Protein AF-A0A931CYU1-F1 (afdb_monomer)

Structure (mmCIF, N/CA/C/O backbone):
data_AF-A0A931CYU1-F1
#
_entry.id   AF-A0A931CYU1-F1
#
loop_
_atom_site.group_PDB
_atom_site.id
_atom_site.type_symbol
_atom_site.label_atom_id
_atom_site.label_alt_id
_atom_site.label_comp_id
_atom_site.label_asym_id
_atom_site.label_entity_id
_atom_site.label_seq_id
_atom_site.pdbx_PDB_ins_code
_atom_site.Cartn_x
_atom_site.Cartn_y
_atom_site.Cartn_z
_atom_site.occupancy
_atom_site.B_iso_or_equiv
_atom_site.auth_seq_id
_atom_site.auth_comp_id
_atom_site.auth_asym_id
_atom_site.auth_atom_id
_atom_site.pdbx_PDB_model_num
ATOM 1 N N . MET A 1 1 ? -5.623 -5.749 -14.374 1.00 49.75 1 MET A N 1
ATOM 2 C CA . MET A 1 1 ? -4.751 -6.901 -14.054 1.00 49.75 1 MET A CA 1
ATOM 3 C C . MET A 1 1 ? -5.584 -7.927 -13.291 1.00 49.75 1 MET A C 1
ATOM 5 O O . MET A 1 1 ? -6.001 -7.621 -12.184 1.00 49.75 1 MET A O 1
ATOM 9 N N . LYS A 1 2 ? -5.927 -9.084 -13.881 1.00 56.31 2 LYS A N 1
ATOM 10 C CA . LYS A 1 2 ? -6.616 -10.163 -13.147 1.00 56.31 2 LYS A CA 1
ATOM 11 C C . LYS A 1 2 ? -5.559 -11.041 -12.484 1.00 56.31 2 LYS A C 1
ATOM 13 O O . LYS A 1 2 ? -5.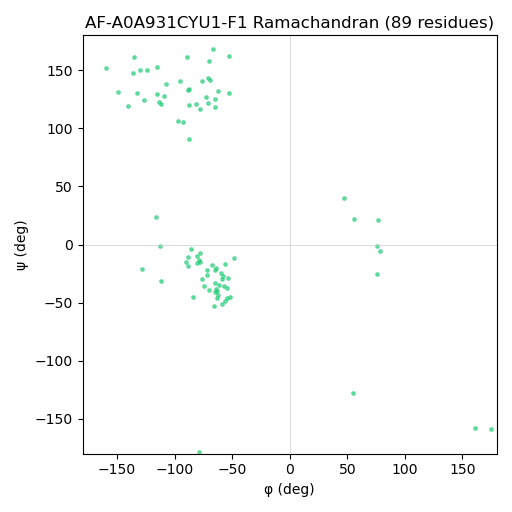052 -11.972 -13.096 1.00 56.31 2 LYS A O 1
ATOM 18 N N . ILE A 1 3 ? -5.196 -10.700 -11.253 1.00 65.88 3 ILE A N 1
ATOM 19 C CA . ILE A 1 3 ? -4.487 -11.627 -10.367 1.00 65.88 3 ILE A CA 1
ATOM 20 C C . ILE A 1 3 ? -5.505 -12.756 -10.112 1.00 65.88 3 ILE A C 1
ATOM 22 O O . ILE A 1 3 ? -6.665 -12.456 -9.842 1.00 65.88 3 ILE A O 1
ATOM 26 N N . GLY A 1 4 ? -5.165 -14.021 -10.377 1.00 79.62 4 GLY A N 1
ATOM 27 C CA . GLY A 1 4 ? -6.144 -15.119 -10.525 1.00 79.62 4 GLY A CA 1
ATOM 28 C C . GLY A 1 4 ? -7.136 -15.279 -9.360 1.00 79.62 4 GLY A C 1
ATOM 29 O O . GLY A 1 4 ? -6.878 -14.801 -8.266 1.00 79.62 4 GLY A O 1
ATOM 30 N N . ASN A 1 5 ? -8.251 -15.988 -9.570 1.00 83.31 5 ASN A N 1
ATOM 31 C CA . ASN A 1 5 ? -9.473 -16.004 -8.729 1.00 83.31 5 ASN A CA 1
ATOM 32 C C . ASN A 1 5 ? -9.320 -16.189 -7.197 1.00 83.31 5 ASN A C 1
ATOM 34 O O . ASN A 1 5 ? -10.289 -15.993 -6.466 1.00 83.31 5 ASN A O 1
ATOM 38 N N . HIS A 1 6 ? -8.145 -16.559 -6.690 1.00 88.50 6 HIS A N 1
ATOM 39 C CA . HIS A 1 6 ? -7.890 -16.822 -5.271 1.00 88.50 6 HIS A CA 1
ATOM 40 C C . HIS A 1 6 ? -6.947 -15.825 -4.588 1.00 88.50 6 HIS A C 1
ATOM 42 O O . HIS A 1 6 ? -6.733 -15.941 -3.385 1.00 88.50 6 HIS A O 1
ATOM 48 N N . TRP A 1 7 ? -6.415 -14.830 -5.305 1.00 91.50 7 TRP A N 1
ATOM 49 C CA . TRP A 1 7 ? -5.415 -13.900 -4.766 1.00 91.50 7 TRP A CA 1
ATOM 50 C C . TRP A 1 7 ? -5.856 -13.192 -3.482 1.00 91.50 7 TRP A C 1
ATOM 52 O O . TRP A 1 7 ? -5.049 -13.044 -2.572 1.00 91.50 7 TRP A O 1
ATOM 62 N N . ARG A 1 8 ? -7.141 -12.825 -3.380 1.00 90.38 8 ARG A N 1
ATOM 63 C CA . ARG A 1 8 ? -7.712 -12.171 -2.195 1.00 90.38 8 ARG A CA 1
ATOM 64 C C . ARG A 1 8 ? -7.541 -13.036 -0.943 1.00 90.38 8 ARG A C 1
ATOM 66 O O . ARG A 1 8 ? -6.953 -12.600 0.033 1.00 90.38 8 ARG A O 1
ATOM 73 N N . LYS A 1 9 ? -7.951 -14.309 -1.025 1.00 91.38 9 LYS A N 1
ATOM 74 C CA . LYS A 1 9 ? -7.810 -15.273 0.080 1.00 91.38 9 LYS A CA 1
ATOM 75 C C . LYS A 1 9 ? -6.349 -15.498 0.464 1.00 91.38 9 LYS A C 1
ATOM 77 O O . LYS A 1 9 ? -6.054 -15.703 1.633 1.00 91.38 9 LYS A O 1
ATOM 82 N N . ILE A 1 10 ? -5.450 -15.466 -0.520 1.00 92.69 10 ILE A N 1
ATOM 83 C CA . ILE A 1 10 ? -4.015 -15.627 -0.281 1.00 92.69 10 ILE A CA 1
ATOM 84 C C . ILE A 1 10 ? -3.493 -14.443 0.533 1.00 92.69 10 ILE A C 1
ATOM 86 O O . ILE A 1 10 ? -2.916 -14.663 1.593 1.00 92.69 10 ILE A O 1
ATOM 90 N N . ILE A 1 11 ? -3.735 -13.203 0.094 1.00 94.31 11 ILE A N 1
ATOM 91 C CA . ILE A 1 11 ? -3.230 -12.025 0.814 1.00 94.31 11 ILE A CA 1
ATOM 92 C C . ILE A 1 11 ? -3.860 -11.870 2.203 1.00 94.31 11 ILE A C 1
ATOM 94 O O . ILE A 1 11 ? -3.172 -11.450 3.126 1.00 94.31 11 ILE A O 1
ATOM 98 N N . ASP A 1 12 ? -5.125 -12.258 2.381 1.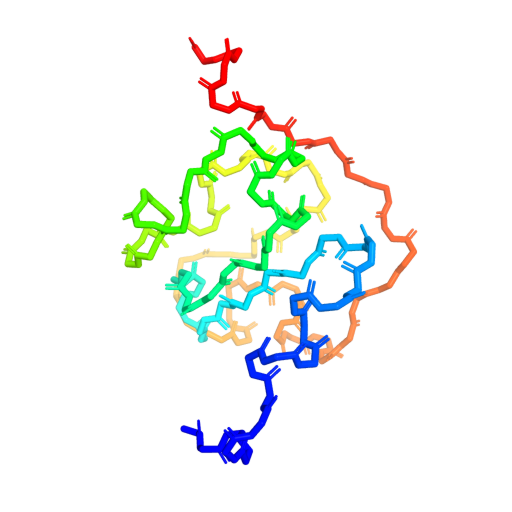00 93.31 12 ASP A N 1
ATOM 99 C CA . ASP A 1 12 ? -5.816 -12.194 3.676 1.00 93.31 12 ASP A CA 1
ATOM 100 C C . ASP A 1 12 ? -5.320 -13.245 4.675 1.00 93.31 12 ASP A C 1
ATOM 102 O O . ASP A 1 12 ? -5.467 -13.063 5.879 1.00 93.31 12 ASP A O 1
ATOM 106 N N . SER A 1 13 ? -4.703 -14.330 4.197 1.00 93.00 13 SER A N 1
ATOM 107 C CA . SER A 1 13 ? -4.120 -15.361 5.066 1.00 93.00 13 SER A CA 1
ATOM 108 C C . SER A 1 13 ? -2.758 -14.976 5.660 1.00 93.00 13 SER A C 1
ATOM 110 O O . SER A 1 13 ? -2.277 -15.641 6.577 1.00 93.00 13 SER A O 1
ATOM 112 N N . VAL A 1 14 ? -2.125 -13.918 5.142 1.00 94.94 14 VAL A N 1
ATOM 113 C CA . VAL A 1 14 ? -0.781 -13.484 5.541 1.00 94.94 14 VAL A CA 1
ATOM 114 C C . VAL A 1 14 ? -0.857 -12.540 6.746 1.00 94.94 14 VAL A C 1
ATOM 116 O O . VAL A 1 14 ? -1.652 -11.601 6.771 1.00 94.94 14 VAL A O 1
ATOM 119 N N . GLN A 1 15 ? -0.004 -12.776 7.748 1.00 93.44 15 GLN A N 1
ATOM 120 C CA . GLN A 1 15 ? 0.084 -11.927 8.948 1.00 93.44 15 GLN A CA 1
ATOM 121 C C . GLN A 1 15 ? 0.730 -10.565 8.670 1.00 93.44 15 GLN A C 1
ATOM 123 O O . GLN A 1 15 ? 0.426 -9.592 9.353 1.00 93.44 15 GLN A O 1
ATOM 128 N N . ASP A 1 16 ? 1.577 -10.478 7.647 1.00 94.38 16 ASP A N 1
ATOM 129 C CA . ASP A 1 16 ? 2.104 -9.204 7.175 1.00 94.38 16 ASP A CA 1
ATOM 130 C C . ASP A 1 16 ? 1.001 -8.376 6.508 1.00 94.38 16 ASP A C 1
ATOM 132 O O . ASP A 1 16 ? 0.141 -8.886 5.780 1.00 94.38 16 ASP A O 1
ATOM 136 N N . GLY A 1 17 ? 1.037 -7.065 6.734 1.00 94.25 17 GLY A N 1
ATOM 137 C CA . GLY A 1 17 ? 0.147 -6.148 6.041 1.00 94.25 17 GLY A CA 1
AT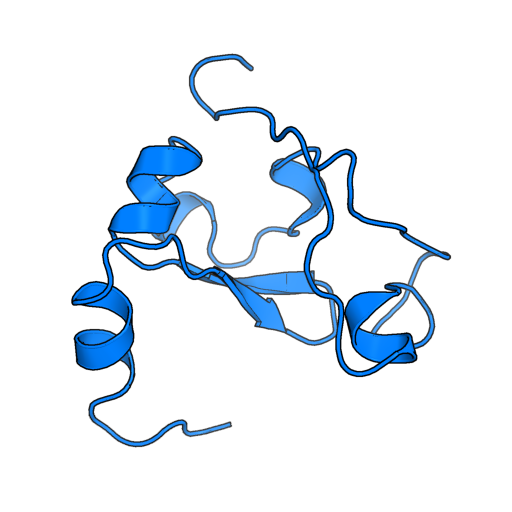OM 138 C C . GLY A 1 17 ? 0.525 -6.004 4.572 1.00 94.25 17 GLY A C 1
ATOM 139 O O . GLY A 1 17 ? 1.628 -5.575 4.235 1.00 94.25 17 GLY A O 1
ATOM 140 N N . ILE A 1 18 ? -0.424 -6.321 3.698 1.00 95.31 18 ILE A N 1
ATOM 141 C CA . ILE A 1 18 ? -0.297 -6.208 2.250 1.00 95.31 18 ILE A CA 1
ATOM 142 C C . ILE A 1 18 ? -1.221 -5.095 1.770 1.00 95.31 18 ILE A C 1
ATOM 144 O O . ILE A 1 18 ? -2.441 -5.155 1.931 1.00 95.31 18 ILE A O 1
ATOM 148 N N . ILE A 1 19 ? -0.615 -4.098 1.132 1.00 93.88 19 ILE A N 1
ATOM 149 C CA . ILE A 1 19 ? -1.293 -2.983 0.480 1.00 93.88 19 ILE A CA 1
ATOM 150 C C . ILE A 1 19 ? -1.010 -3.067 -1.016 1.00 93.88 19 ILE A C 1
ATOM 152 O O . ILE A 1 19 ? 0.144 -3.160 -1.434 1.00 93.88 19 ILE A O 1
ATOM 156 N N . LEU A 1 20 ? -2.064 -2.989 -1.821 1.00 93.38 20 LEU A N 1
ATOM 157 C CA . LEU A 1 20 ? -1.971 -2.871 -3.268 1.00 93.38 20 LEU A CA 1
ATOM 158 C C . LEU A 1 20 ? -2.402 -1.470 -3.690 1.00 93.38 20 LEU A C 1
ATOM 160 O O . LEU A 1 20 ? -3.499 -1.026 -3.350 1.00 93.38 20 LEU A O 1
ATOM 164 N N . VAL A 1 21 ? -1.557 -0.811 -4.476 1.00 91.44 21 VAL A N 1
ATOM 165 C CA . VAL A 1 21 ? -1.846 0.482 -5.103 1.00 91.44 21 VAL A CA 1
ATOM 166 C C . VAL A 1 21 ? -1.665 0.383 -6.613 1.00 91.44 21 VAL A C 1
ATOM 168 O O . VAL A 1 21 ? -0.855 -0.412 -7.096 1.00 91.44 21 VAL A O 1
ATOM 171 N N . ASP A 1 22 ? -2.417 1.177 -7.367 1.00 90.62 22 ASP A N 1
ATOM 172 C CA . ASP A 1 22 ? -2.211 1.324 -8.804 1.00 90.62 22 ASP A CA 1
ATOM 173 C C . ASP A 1 22 ? -1.027 2.257 -9.123 1.00 90.62 22 ASP A C 1
ATOM 175 O O . ASP A 1 22 ? -0.343 2.780 -8.238 1.00 90.62 22 ASP A O 1
ATOM 179 N N . ALA A 1 23 ? -0.772 2.479 -10.415 1.00 86.81 23 ALA A N 1
ATOM 180 C CA . ALA A 1 23 ? 0.320 3.336 -10.865 1.00 86.81 23 ALA A CA 1
ATOM 181 C C . ALA A 1 23 ? 0.150 4.805 -10.436 1.00 86.81 23 ALA A C 1
ATOM 183 O O . ALA A 1 23 ? 1.130 5.544 -10.410 1.00 86.81 23 ALA A O 1
ATOM 184 N N . GLN A 1 24 ? -1.057 5.248 -10.099 1.00 86.12 24 GLN A N 1
ATOM 185 C CA . GLN A 1 24 ? -1.357 6.589 -9.601 1.00 86.12 24 GLN A CA 1
ATOM 186 C C . GLN A 1 24 ? -1.171 6.678 -8.074 1.00 86.12 24 GLN A C 1
ATOM 188 O O . GLN A 1 24 ? -1.302 7.755 -7.492 1.00 86.12 24 GLN A O 1
ATOM 193 N N . GLY A 1 25 ? -0.850 5.559 -7.416 1.00 88.62 25 GLY A N 1
ATOM 194 C CA . GLY A 1 25 ? -0.744 5.478 -5.965 1.00 88.62 25 GLY A CA 1
ATOM 195 C C . GLY A 1 25 ? -2.104 5.426 -5.286 1.00 88.62 25 GLY A C 1
ATOM 196 O O . GLY A 1 25 ? -2.200 5.780 -4.111 1.00 88.62 25 GLY A O 1
ATOM 197 N N . ILE A 1 26 ? -3.150 5.039 -6.013 1.00 91.12 26 ILE A N 1
ATOM 198 C CA . ILE A 1 26 ? -4.492 4.873 -5.474 1.00 91.12 26 ILE A CA 1
ATOM 199 C C . ILE A 1 26 ? -4.636 3.453 -4.936 1.00 91.12 26 ILE A C 1
ATOM 201 O O . ILE A 1 26 ? -4.249 2.493 -5.600 1.00 91.12 26 ILE A O 1
ATOM 205 N N . PHE A 1 27 ? -5.175 3.304 -3.727 1.00 94.25 27 PHE A N 1
ATOM 206 C CA . PHE A 1 27 ? -5.407 1.987 -3.134 1.00 94.25 27 PHE A CA 1
ATOM 207 C C . PHE A 1 27 ? -6.399 1.163 -3.954 1.00 94.25 27 PHE A C 1
ATOM 209 O O . PHE A 1 27 ? -7.501 1.612 -4.277 1.00 94.25 27 PHE A O 1
ATOM 216 N N . VAL A 1 28 ? -6.002 -0.081 -4.206 1.00 94.88 28 VAL A N 1
ATOM 217 C CA . VAL A 1 28 ? -6.773 -1.117 -4.902 1.00 94.88 28 VAL A CA 1
ATOM 218 C C . VAL A 1 28 ? -7.171 -2.243 -3.951 1.00 94.88 28 VAL A C 1
ATOM 220 O O . VAL A 1 28 ? -8.213 -2.862 -4.150 1.00 94.88 28 VAL A O 1
ATOM 223 N N . ALA A 1 29 ? -6.351 -2.532 -2.936 1.00 94.62 29 ALA A N 1
ATOM 224 C CA . ALA A 1 29 ? -6.661 -3.517 -1.905 1.00 94.62 29 ALA A CA 1
ATOM 225 C C . ALA A 1 29 ? -5.833 -3.296 -0.638 1.00 94.62 29 ALA A C 1
ATOM 227 O O . ALA A 1 29 ? -4.688 -2.842 -0.712 1.00 94.62 29 ALA A O 1
ATOM 228 N N . ALA A 1 30 ? -6.387 -3.701 0.499 1.00 96.25 30 ALA A N 1
ATOM 229 C CA . ALA A 1 30 ? -5.665 -3.816 1.760 1.00 96.25 30 ALA A CA 1
ATOM 230 C C . ALA A 1 30 ? -6.137 -5.075 2.492 1.00 96.25 30 ALA A C 1
ATOM 232 O O . ALA A 1 30 ? -7.322 -5.196 2.809 1.00 96.25 30 ALA A O 1
ATOM 233 N N . ASN A 1 31 ? -5.221 -6.013 2.751 1.00 96.38 31 ASN A N 1
ATOM 234 C CA . ASN A 1 31 ? -5.573 -7.230 3.484 1.00 96.38 31 ASN A CA 1
ATOM 235 C C . ASN A 1 31 ? -5.960 -6.916 4.939 1.00 96.38 31 ASN A C 1
ATOM 237 O O . ASN A 1 31 ? -5.724 -5.813 5.442 1.00 96.38 31 ASN A O 1
ATOM 241 N N . HIS A 1 32 ? -6.526 -7.903 5.631 1.00 95.81 32 HIS A N 1
ATOM 242 C CA . HIS A 1 32 ? -6.942 -7.743 7.027 1.00 95.81 32 HIS A CA 1
ATOM 243 C C . HIS A 1 32 ? -5.819 -7.199 7.932 1.00 95.81 32 HIS A C 1
ATOM 245 O O . HIS A 1 32 ? -6.025 -6.248 8.685 1.00 95.81 32 HIS A O 1
ATOM 251 N N . SER A 1 33 ? -4.605 -7.736 7.805 1.00 96.75 33 SER A N 1
ATOM 252 C CA . SER A 1 33 ? -3.450 -7.311 8.601 1.00 96.75 33 SER A CA 1
ATOM 253 C C . SER A 1 33 ? -3.067 -5.847 8.340 1.00 96.75 33 SER A C 1
ATOM 255 O O . SER A 1 33 ? -2.800 -5.100 9.278 1.00 96.75 33 SER A O 1
ATOM 257 N N . ALA A 1 34 ? -3.117 -5.382 7.086 1.00 95.69 34 ALA A N 1
ATOM 258 C CA . ALA A 1 34 ? -2.867 -3.983 6.742 1.00 95.69 34 ALA A CA 1
ATOM 259 C C . ALA A 1 34 ? -3.907 -3.038 7.349 1.00 95.69 34 ALA A C 1
ATOM 261 O O . ALA A 1 34 ? -3.552 -1.954 7.817 1.00 95.69 34 ALA A O 1
ATOM 262 N N . GLN A 1 35 ? -5.173 -3.450 7.385 1.00 95.19 35 GLN A N 1
ATOM 263 C CA . GLN A 1 35 ? -6.234 -2.667 8.015 1.00 95.19 35 GLN A CA 1
ATOM 264 C C . GLN A 1 35 ? -5.971 -2.491 9.517 1.00 95.19 35 GLN A C 1
ATOM 266 O O . GLN A 1 35 ? -6.045 -1.381 10.037 1.00 95.19 35 GLN A O 1
ATOM 271 N N . LEU A 1 36 ? -5.553 -3.557 10.207 1.00 94.00 36 LEU A N 1
ATOM 272 C CA . LEU A 1 36 ? -5.201 -3.498 11.631 1.00 94.00 36 LEU A CA 1
ATOM 273 C C . LEU A 1 36 ? -3.976 -2.614 11.915 1.00 94.00 36 LEU A C 1
ATOM 275 O O . LEU A 1 36 ? -3.973 -1.872 12.899 1.00 94.00 36 LEU A O 1
ATOM 279 N N . MET A 1 37 ? -2.945 -2.687 11.066 1.00 92.94 37 MET A N 1
ATOM 280 C CA . MET A 1 37 ? -1.716 -1.897 11.221 1.00 92.94 37 MET A CA 1
ATOM 281 C C . MET A 1 37 ? -1.930 -0.406 10.948 1.00 92.94 37 MET A C 1
ATOM 283 O O . MET A 1 37 ? -1.328 0.432 11.610 1.00 92.94 37 MET A O 1
ATOM 287 N N . THR A 1 38 ? -2.741 -0.077 9.942 1.00 94.00 38 THR A N 1
ATOM 288 C CA . THR A 1 38 ? -2.991 1.313 9.528 1.00 94.00 38 THR A CA 1
ATOM 289 C C . THR A 1 38 ? -4.151 1.958 10.287 1.00 94.00 38 THR A C 1
ATOM 291 O O . THR A 1 38 ? -4.282 3.178 10.268 1.00 94.00 38 THR A O 1
ATOM 294 N N . GLY A 1 39 ? -5.014 1.147 10.907 1.00 94.50 39 GLY A N 1
ATOM 295 C CA . GLY A 1 39 ? -6.257 1.577 11.545 1.00 94.50 39 GLY A CA 1
ATOM 296 C C . GLY A 1 39 ? -7.391 1.898 10.569 1.00 94.50 39 GLY A C 1
ATOM 297 O O . GLY A 1 39 ? -8.483 2.257 11.008 1.00 94.50 39 GLY A O 1
ATOM 298 N N . TYR A 1 40 ? -7.173 1.796 9.258 1.00 95.19 40 TYR A N 1
ATOM 299 C CA . TYR A 1 40 ? -8.206 2.043 8.255 1.00 95.19 40 TYR A CA 1
ATOM 300 C C . TYR A 1 40 ? -8.877 0.745 7.820 1.00 95.19 40 TYR A C 1
ATOM 302 O O . TYR A 1 40 ? -8.201 -0.256 7.595 1.00 95.19 40 TYR A O 1
ATOM 310 N N . SER A 1 41 ? -10.194 0.768 7.614 1.00 95.25 41 SER A N 1
ATOM 311 C CA . SER A 1 41 ? -10.85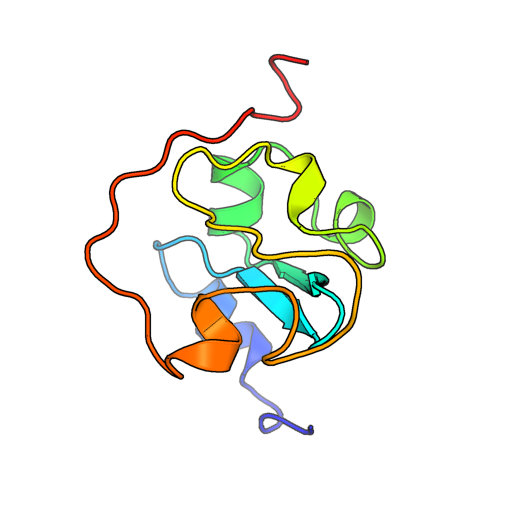9 -0.314 6.883 1.00 95.25 41 SER A CA 1
ATOM 312 C C . SER A 1 41 ? -10.491 -0.272 5.396 1.00 95.25 41 SER A C 1
ATOM 314 O O . SER A 1 41 ? -10.104 0.775 4.868 1.00 95.25 41 SER A O 1
ATOM 316 N N . GLU A 1 42 ? -10.634 -1.402 4.692 1.00 94.56 42 GLU A N 1
ATOM 317 C CA . GLU A 1 42 ? -10.405 -1.433 3.239 1.00 94.56 42 GLU A CA 1
ATOM 318 C C . GLU A 1 42 ? -11.271 -0.375 2.534 1.00 94.56 42 GLU A C 1
ATOM 320 O O . GLU A 1 42 ? -10.737 0.429 1.777 1.00 94.56 42 GLU A O 1
ATOM 325 N N . ASP A 1 43 ? -12.558 -0.269 2.875 1.00 95.25 43 ASP A N 1
ATOM 326 C CA . ASP A 1 43 ? -13.486 0.707 2.282 1.00 95.25 43 ASP A CA 1
ATOM 327 C C . ASP A 1 43 ? -13.053 2.172 2.462 1.00 95.25 43 ASP A C 1
ATOM 329 O O . ASP A 1 43 ? -13.352 3.019 1.621 1.00 95.25 43 ASP A O 1
ATOM 333 N N . GLN A 1 44 ? -12.339 2.491 3.546 1.00 94.75 44 GLN A N 1
ATOM 334 C CA . GLN A 1 44 ? -11.791 3.832 3.765 1.00 94.75 44 GLN A CA 1
ATOM 335 C C . GLN A 1 44 ? -10.550 4.104 2.911 1.00 94.75 44 GLN A C 1
ATOM 337 O O . GLN A 1 44 ? -10.290 5.259 2.564 1.00 94.75 44 GLN A O 1
ATOM 342 N N . LEU A 1 45 ? -9.782 3.060 2.589 1.00 94.88 45 LEU A N 1
ATOM 343 C CA . LEU A 1 45 ? -8.562 3.156 1.794 1.00 94.88 45 LEU A CA 1
ATOM 344 C C . LEU A 1 45 ? -8.855 3.153 0.297 1.00 94.88 45 LEU A C 1
ATOM 346 O O . LEU A 1 45 ? -8.275 3.968 -0.419 1.00 94.88 45 LEU A O 1
ATOM 350 N N . ILE A 1 46 ? -9.730 2.266 -0.188 1.00 95.81 46 ILE A N 1
ATOM 351 C CA . ILE A 1 46 ? -9.996 2.089 -1.622 1.00 95.81 46 ILE A CA 1
ATOM 352 C C . ILE A 1 46 ? -10.341 3.424 -2.289 1.00 95.81 46 ILE A C 1
ATOM 354 O O . ILE A 1 46 ? -11.180 4.194 -1.823 1.00 95.81 46 ILE A O 1
ATOM 358 N N . GLY A 1 47 ? -9.667 3.716 -3.404 1.00 94.00 47 GLY A N 1
ATOM 359 C CA . GLY A 1 47 ? -9.864 4.966 -4.141 1.00 94.00 47 GLY A CA 1
ATOM 360 C C . GLY A 1 47 ? -9.164 6.192 -3.537 1.00 94.00 47 GLY A C 1
ATOM 361 O O . GLY A 1 47 ? -9.161 7.253 -4.162 1.00 94.00 47 GLY A O 1
ATOM 362 N N . LYS A 1 48 ? -8.533 6.085 -2.360 1.00 93.81 48 LYS A N 1
ATOM 363 C CA . LYS A 1 48 ? -7.689 7.143 -1.782 1.00 93.81 48 LYS A CA 1
ATOM 364 C C . LYS A 1 48 ? -6.242 7.013 -2.240 1.00 93.81 48 LYS A C 1
ATOM 366 O O . LYS A 1 48 ? -5.794 5.955 -2.667 1.00 93.81 48 LYS A O 1
ATOM 371 N N . SER A 1 49 ? -5.490 8.103 -2.110 1.00 90.94 49 SER A N 1
ATOM 372 C CA 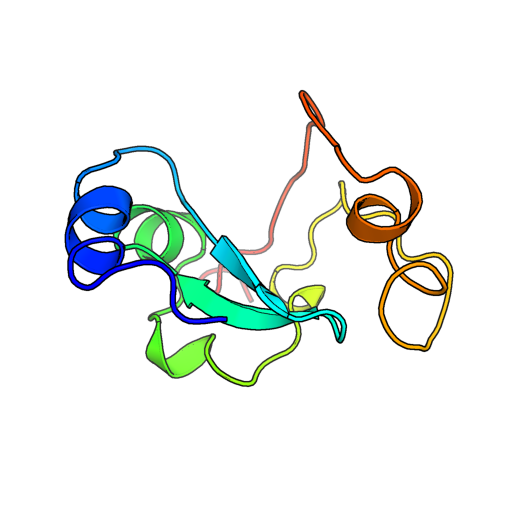. SER A 1 49 ? -4.044 8.095 -2.334 1.00 90.94 49 SER A CA 1
ATOM 373 C C . SER A 1 49 ? -3.306 7.453 -1.158 1.00 90.94 49 SER A C 1
ATOM 375 O O . SER A 1 49 ? -3.602 7.754 -0.002 1.00 90.94 49 SER A O 1
ATOM 377 N N . CYS A 1 50 ? -2.263 6.671 -1.447 1.00 90.75 50 CYS A N 1
ATOM 378 C CA . CYS A 1 50 ? -1.341 6.088 -0.466 1.00 90.75 50 CYS A CA 1
ATOM 379 C C . CYS A 1 50 ? -0.658 7.121 0.441 1.00 90.75 50 CYS A C 1
ATOM 381 O O . CYS A 1 50 ? -0.156 6.775 1.508 1.00 90.75 50 CYS A O 1
ATOM 383 N N . ARG A 1 51 ? -0.683 8.401 0.046 1.00 88.69 51 ARG A N 1
ATOM 384 C CA . ARG A 1 51 ? -0.202 9.535 0.843 1.00 88.69 51 ARG A CA 1
ATOM 385 C C . ARG A 1 51 ? -0.926 9.683 2.180 1.00 88.69 51 ARG A C 1
ATOM 387 O O . ARG A 1 51 ? -0.324 10.203 3.104 1.00 88.69 51 ARG A O 1
ATOM 394 N N . ILE A 1 52 ? -2.161 9.189 2.304 1.00 90.69 52 ILE A N 1
ATOM 395 C CA . ILE A 1 52 ? -2.931 9.245 3.558 1.00 90.69 52 ILE A CA 1
ATOM 396 C C . ILE A 1 52 ? -2.217 8.564 4.737 1.00 90.69 52 ILE A C 1
ATOM 398 O O . ILE A 1 52 ? -2.420 8.949 5.881 1.00 90.69 52 ILE A O 1
ATOM 402 N N . LEU A 1 53 ? -1.350 7.581 4.464 1.00 91.38 53 LEU A N 1
ATOM 403 C CA . LEU A 1 53 ? -0.595 6.875 5.499 1.00 91.38 53 LEU A CA 1
ATOM 404 C C . LEU A 1 53 ? 0.601 7.673 6.031 1.00 91.38 53 LEU A C 1
ATOM 406 O O . LEU A 1 53 ? 1.258 7.208 6.958 1.00 91.38 53 LEU A O 1
ATOM 410 N N . ASN A 1 54 ? 0.932 8.825 5.432 1.00 89.00 54 ASN A N 1
ATOM 411 C CA . ASN A 1 54 ? 2.079 9.660 5.805 1.00 89.00 54 ASN A CA 1
ATOM 412 C C . ASN A 1 54 ? 3.385 8.859 5.989 1.00 89.00 54 ASN A C 1
ATOM 414 O O . ASN A 1 54 ? 4.159 9.110 6.910 1.00 89.00 54 ASN A O 1
ATOM 418 N N . CYS A 1 55 ? 3.629 7.867 5.123 1.00 89.50 55 CYS A N 1
ATOM 419 C CA . CYS A 1 55 ? 4.795 6.998 5.257 1.00 89.50 55 CYS A CA 1
ATOM 420 C C . CYS A 1 55 ? 6.099 7.783 5.077 1.00 89.50 55 CYS A C 1
ATOM 422 O O . CYS A 1 55 ? 6.390 8.276 3.988 1.00 89.50 55 CYS A O 1
ATOM 424 N N . THR A 1 56 ? 6.937 7.810 6.116 1.00 89.31 56 THR A N 1
ATOM 425 C CA . THR A 1 56 ? 8.261 8.459 6.086 1.00 89.31 56 THR A CA 1
ATOM 426 C C . THR A 1 56 ? 9.271 7.769 5.166 1.00 89.31 56 THR A C 1
ATOM 428 O O . THR A 1 56 ? 10.282 8.359 4.798 1.00 89.31 56 THR A O 1
ATOM 431 N N . GLY A 1 57 ? 9.018 6.514 4.789 1.00 85.62 57 GLY A N 1
ATOM 432 C CA . GLY A 1 57 ? 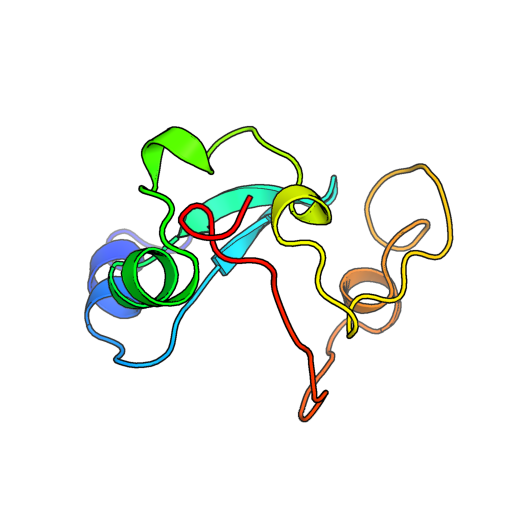9.871 5.748 3.880 1.00 85.62 57 GLY A CA 1
ATOM 433 C C . GLY A 1 57 ? 9.531 5.918 2.398 1.00 85.62 57 GLY A C 1
ATOM 434 O O . GLY A 1 57 ? 10.313 5.467 1.556 1.00 85.62 57 GLY A O 1
ATOM 435 N N . CYS A 1 58 ? 8.393 6.540 2.068 1.00 84.44 58 CYS A N 1
ATOM 436 C CA . CYS A 1 58 ? 7.995 6.797 0.688 1.00 84.44 58 CYS A CA 1
ATOM 437 C C . CYS A 1 58 ? 8.766 7.995 0.128 1.00 84.44 58 CYS A C 1
ATOM 439 O O . CYS A 1 58 ? 8.580 9.121 0.576 1.00 84.44 58 CYS A O 1
ATOM 441 N N . ASP A 1 59 ? 9.584 7.756 -0.897 1.00 80.69 59 ASP A N 1
ATOM 442 C CA . ASP A 1 59 ? 10.220 8.827 -1.664 1.00 80.69 59 ASP A CA 1
ATOM 443 C C . ASP A 1 59 ? 9.352 9.179 -2.882 1.00 80.69 59 ASP A C 1
ATOM 445 O O . ASP A 1 59 ? 9.243 8.415 -3.856 1.00 80.69 59 ASP A O 1
ATOM 449 N N . ILE A 1 60 ? 8.676 10.323 -2.777 1.00 75.88 60 ILE A N 1
ATOM 450 C CA . ILE A 1 60 ? 7.784 10.866 -3.797 1.00 75.88 60 ILE A CA 1
ATOM 451 C C . ILE A 1 60 ? 8.576 11.885 -4.614 1.00 75.88 60 ILE A C 1
ATOM 453 O O . ILE A 1 60 ? 8.832 12.997 -4.161 1.00 75.88 60 ILE A O 1
ATOM 457 N N . LYS A 1 61 ? 8.934 11.510 -5.843 1.00 73.69 61 LYS A N 1
ATOM 458 C CA . LYS A 1 61 ? 9.784 12.311 -6.736 1.00 73.69 61 LYS A CA 1
ATOM 459 C C . LYS A 1 61 ? 9.042 13.427 -7.478 1.00 73.69 61 LYS A C 1
ATOM 461 O O . LYS A 1 61 ? 9.687 14.255 -8.112 1.00 73.69 61 LYS A O 1
ATOM 466 N N . GLY A 1 62 ? 7.708 13.465 -7.418 1.00 67.94 62 GLY A N 1
ATOM 467 C CA . GLY A 1 62 ? 6.920 14.487 -8.106 1.00 67.94 62 GLY A CA 1
ATOM 468 C C . GLY A 1 62 ? 5.403 14.296 -8.032 1.00 67.94 62 GLY A C 1
ATOM 469 O O . GLY A 1 62 ? 4.868 13.621 -7.147 1.00 67.94 62 GLY A O 1
ATOM 470 N N . ILE A 1 63 ? 4.704 14.916 -8.985 1.00 64.06 63 ILE A N 1
ATOM 471 C CA . ILE A 1 63 ? 3.257 14.799 -9.211 1.00 64.06 63 ILE A CA 1
ATOM 472 C C . ILE A 1 63 ? 3.083 14.092 -10.561 1.00 64.06 63 ILE A C 1
ATOM 474 O O . ILE A 1 63 ? 3.626 14.558 -11.557 1.00 64.06 63 ILE A O 1
ATOM 478 N N . GLY A 1 64 ? 2.377 12.960 -10.607 1.00 70.19 64 GLY A N 1
ATOM 479 C CA . GLY A 1 64 ? 2.249 12.176 -11.839 1.00 70.19 64 GLY A CA 1
ATOM 480 C C . GLY A 1 64 ? 1.816 10.732 -11.598 1.00 70.19 64 GLY A C 1
ATOM 481 O O . GLY A 1 64 ? 1.222 10.427 -10.567 1.00 70.19 64 GLY A O 1
ATOM 482 N N . THR A 1 65 ? 2.106 9.845 -12.556 1.00 68.38 65 THR A N 1
ATOM 483 C CA . THR A 1 65 ? 1.736 8.416 -12.511 1.00 68.38 65 THR A CA 1
ATOM 484 C C . THR A 1 65 ? 2.939 7.515 -12.823 1.00 68.38 65 THR A C 1
ATOM 486 O O . THR A 1 65 ? 3.882 7.929 -13.488 1.00 68.38 65 THR A O 1
ATOM 489 N N . GLY A 1 66 ? 2.974 6.308 -12.262 1.00 73.38 66 GLY A N 1
ATOM 490 C CA . GLY A 1 66 ? 4.064 5.340 -12.386 1.00 73.38 66 GLY A CA 1
ATOM 491 C C . GLY A 1 66 ? 5.460 5.842 -11.982 1.00 73.38 66 GLY A C 1
ATOM 492 O O . GLY A 1 66 ? 5.687 6.317 -10.868 1.00 73.38 66 GLY A O 1
ATOM 493 N N . LYS A 1 67 ? 6.426 5.653 -12.894 1.00 68.06 67 LYS A N 1
ATOM 494 C CA . LYS A 1 67 ? 7.871 5.862 -12.669 1.00 68.06 67 LYS A CA 1
ATOM 495 C C . LYS A 1 67 ? 8.252 7.314 -12.399 1.00 68.06 67 LYS A C 1
ATOM 497 O O . LYS A 1 67 ? 9.292 7.553 -11.788 1.00 68.06 67 LYS A O 1
ATOM 502 N N . ASP A 1 68 ? 7.408 8.243 -12.831 1.00 70.12 68 ASP A N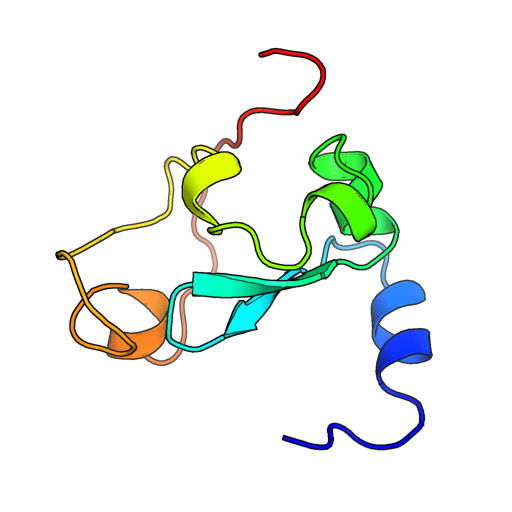 1
ATOM 503 C CA . ASP A 1 68 ? 7.711 9.671 -12.819 1.00 70.12 68 ASP A CA 1
ATOM 504 C C . ASP A 1 68 ? 7.494 10.304 -11.439 1.00 70.12 68 ASP A C 1
ATOM 506 O O . ASP A 1 68 ? 7.996 11.391 -11.173 1.00 70.12 68 ASP A O 1
ATOM 510 N N . TRP A 1 69 ? 6.780 9.627 -10.531 1.00 80.56 69 TRP A N 1
ATOM 511 C CA . TRP A 1 69 ? 6.411 10.214 -9.238 1.00 80.56 69 TRP A CA 1
ATOM 512 C C . TRP A 1 69 ? 6.757 9.365 -8.010 1.00 80.56 69 TRP A C 1
ATOM 514 O O . TRP A 1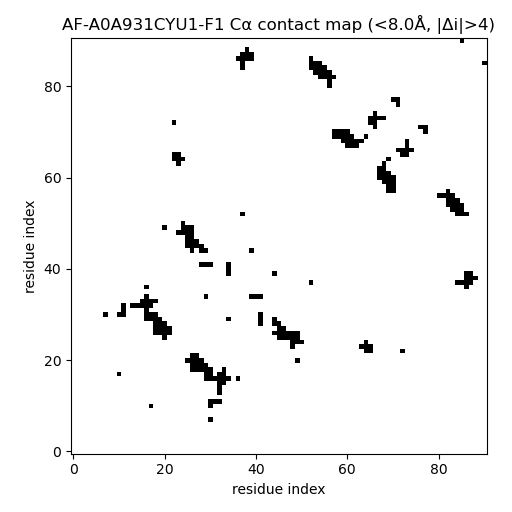 69 ? 6.859 9.930 -6.924 1.00 80.56 69 TRP A O 1
ATOM 524 N N . CYS A 1 70 ? 6.958 8.046 -8.125 1.00 82.75 70 CYS A N 1
ATOM 525 C CA . CYS A 1 70 ? 7.199 7.177 -6.965 1.00 82.75 70 CYS A CA 1
ATOM 526 C C . CYS A 1 70 ? 8.389 6.232 -7.177 1.00 82.75 70 CYS A C 1
ATOM 528 O O . CYS A 1 70 ? 8.485 5.521 -8.184 1.00 82.75 70 CYS A O 1
ATOM 530 N N . GLN A 1 71 ? 9.295 6.202 -6.190 1.00 81.94 71 GLN A N 1
ATOM 531 C CA . GLN A 1 71 ? 10.510 5.386 -6.236 1.00 81.94 71 GLN A CA 1
ATOM 532 C C . GLN A 1 71 ? 10.213 3.892 -6.440 1.00 81.94 71 GLN A C 1
ATOM 534 O O . GLN A 1 71 ? 10.956 3.239 -7.171 1.00 81.94 71 GLN A O 1
ATOM 539 N N . LEU A 1 72 ? 9.122 3.365 -5.866 1.00 84.62 72 LEU A N 1
ATOM 540 C CA . LEU A 1 72 ? 8.717 1.963 -6.034 1.00 84.62 72 LEU A CA 1
ATOM 541 C C . LEU A 1 72 ? 8.550 1.592 -7.512 1.00 84.62 72 LEU A C 1
ATOM 543 O O . LEU A 1 72 ? 9.108 0.598 -7.966 1.00 84.62 72 LEU A O 1
ATOM 547 N N . PHE A 1 73 ? 7.832 2.414 -8.278 1.00 83.88 73 PHE A N 1
ATOM 548 C CA . PHE A 1 73 ? 7.608 2.159 -9.701 1.00 83.88 73 PHE A CA 1
ATOM 549 C C . PHE A 1 73 ? 8.856 2.435 -10.539 1.00 83.88 73 PHE A C 1
ATOM 551 O O . PHE A 1 73 ? 9.123 1.715 -11.500 1.00 83.88 73 PHE A O 1
ATOM 558 N N . SER A 1 74 ? 9.635 3.456 -10.168 1.00 83.44 74 SER A N 1
ATOM 559 C CA . SER A 1 74 ? 10.888 3.805 -10.845 1.00 83.44 74 SER A CA 1
ATOM 560 C C . SER A 1 74 ? 11.931 2.683 -10.739 1.00 83.44 74 SER A C 1
ATOM 562 O O . SER A 1 74 ? 12.528 2.305 -11.746 1.00 83.44 74 SER A O 1
ATOM 564 N N . GLN A 1 75 ? 12.111 2.115 -9.542 1.00 83.44 75 GLN A N 1
ATOM 565 C CA . GLN A 1 75 ? 13.104 1.070 -9.257 1.00 83.44 75 GLN A CA 1
ATOM 566 C C . GLN A 1 75 ? 12.574 -0.353 -9.470 1.00 83.44 75 GLN A C 1
ATOM 568 O O . GLN A 1 75 ? 13.358 -1.296 -9.517 1.00 83.44 75 GLN A O 1
ATOM 573 N N . GLY A 1 76 ? 11.256 -0.532 -9.580 1.00 84.12 76 GLY A N 1
ATOM 574 C CA . GLY A 1 76 ? 10.599 -1.832 -9.746 1.00 84.12 76 GLY A CA 1
ATOM 575 C C . GLY A 1 76 ? 10.535 -2.676 -8.468 1.00 84.12 76 GLY A C 1
ATOM 576 O O . GLY A 1 76 ? 9.629 -3.493 -8.332 1.00 84.12 76 GLY A O 1
ATOM 577 N N . LEU A 1 77 ? 11.451 -2.466 -7.519 1.00 85.50 77 LEU A N 1
ATOM 578 C CA . LEU A 1 77 ? 11.452 -3.104 -6.207 1.00 85.50 77 LEU A CA 1
ATOM 579 C C . LEU A 1 77 ? 12.079 -2.177 -5.164 1.00 85.50 77 LEU A C 1
ATOM 581 O O . LEU A 1 77 ? 13.178 -1.661 -5.353 1.00 85.50 77 LEU A O 1
ATOM 585 N N . VAL A 1 78 ? 11.398 -2.019 -4.032 1.00 85.88 78 VAL A N 1
ATOM 586 C CA . VAL A 1 78 ? 11.919 -1.357 -2.832 1.00 85.88 78 VAL A CA 1
ATOM 587 C C . VAL A 1 78 ? 11.721 -2.324 -1.670 1.00 85.88 78 VAL A C 1
ATOM 589 O O . VAL A 1 78 ? 10.607 -2.787 -1.446 1.00 85.88 78 VAL A O 1
ATOM 592 N N . ARG A 1 79 ? 12.797 -2.653 -0.951 1.00 89.50 79 ARG A N 1
ATOM 593 C CA . ARG A 1 79 ? 12.787 -3.607 0.169 1.00 89.50 79 ARG A CA 1
ATOM 594 C C . ARG A 1 79 ? 13.579 -3.074 1.359 1.00 89.50 79 ARG A C 1
ATOM 596 O O . ARG A 1 79 ? 14.379 -2.155 1.192 1.00 89.50 79 ARG A O 1
ATOM 603 N N . ASP A 1 80 ? 13.340 -3.648 2.537 1.00 88.81 80 ASP A N 1
ATOM 604 C CA . ASP A 1 80 ? 14.078 -3.385 3.786 1.00 88.81 80 ASP A CA 1
ATOM 605 C C . ASP A 1 80 ? 14.115 -1.900 4.215 1.00 88.81 80 ASP A C 1
ATOM 607 O O . ASP A 1 80 ? 14.980 -1.458 4.974 1.00 88.81 80 ASP A O 1
ATOM 611 N N . LYS A 1 81 ? 13.153 -1.103 3.734 1.00 86.94 81 LYS A N 1
ATOM 612 C CA . LYS A 1 81 ? 12.990 0.307 4.095 1.00 86.94 81 LYS A CA 1
ATOM 613 C C . LYS A 1 81 ? 12.254 0.412 5.424 1.00 86.94 81 LYS A C 1
ATOM 615 O O . LYS A 1 81 ? 11.101 0.010 5.540 1.00 86.94 81 LYS A O 1
ATOM 620 N N . LYS A 1 82 ? 12.898 1.034 6.409 1.00 89.38 82 LYS A N 1
ATOM 621 C CA . LYS A 1 82 ? 12.222 1.455 7.638 1.00 89.38 82 LYS A CA 1
ATOM 622 C C . LYS A 1 82 ? 11.331 2.659 7.326 1.00 89.38 82 LYS A C 1
ATOM 624 O O . LYS A 1 82 ? 11.802 3.639 6.752 1.00 89.38 82 LYS A O 1
ATOM 629 N N . CYS A 1 83 ? 10.060 2.570 7.696 1.00 89.88 83 CYS A N 1
ATOM 630 C CA . CYS A 1 83 ? 9.073 3.637 7.572 1.00 89.88 83 CYS A CA 1
ATOM 631 C C . CYS A 1 83 ? 8.260 3.715 8.868 1.00 89.88 83 CYS A C 1
ATOM 633 O O . CYS A 1 83 ? 8.019 2.695 9.512 1.00 89.88 83 CYS A O 1
ATOM 635 N N . MET A 1 84 ? 7.827 4.919 9.226 1.00 90.62 84 MET A N 1
ATOM 636 C CA . MET A 1 84 ? 6.733 5.146 10.164 1.00 90.62 84 MET A CA 1
ATOM 637 C C . MET A 1 84 ? 5.523 5.635 9.377 1.00 90.62 84 MET A C 1
ATOM 639 O O . MET A 1 84 ? 5.678 6.458 8.475 1.00 90.62 84 MET A O 1
ATOM 643 N N . ILE A 1 85 ? 4.344 5.130 9.723 1.00 91.69 85 ILE A N 1
ATOM 644 C CA . ILE A 1 85 ? 3.063 5.546 9.152 1.00 91.69 85 ILE A CA 1
ATOM 645 C C . ILE A 1 85 ? 2.202 6.190 10.235 1.00 91.69 85 ILE A C 1
ATOM 647 O O . ILE A 1 85 ? 2.341 5.865 11.416 1.00 91.69 85 ILE A O 1
ATOM 651 N N . THR A 1 86 ? 1.310 7.090 9.836 1.00 87.69 86 THR A N 1
ATOM 652 C CA . THR A 1 86 ? 0.277 7.628 10.723 1.00 87.69 86 THR A CA 1
ATOM 653 C C . THR A 1 86 ? -0.947 6.724 10.670 1.00 87.69 86 THR A C 1
ATOM 655 O O . THR A 1 86 ? -1.536 6.522 9.609 1.00 87.69 86 THR A O 1
ATOM 658 N N . ASP A 1 87 ? -1.315 6.185 11.826 1.00 82.94 87 ASP A N 1
ATOM 659 C CA . ASP A 1 87 ? -2.543 5.419 12.028 1.00 82.94 87 ASP A CA 1
ATOM 660 C C . ASP A 1 87 ? -3.769 6.345 11.974 1.00 82.94 87 ASP A C 1
ATOM 662 O O . ASP A 1 87 ? -3.711 7.465 12.487 1.00 82.94 87 ASP A O 1
ATOM 666 N N . SER A 1 88 ? -4.882 5.876 11.404 1.00 81.94 88 SER A N 1
ATOM 667 C CA . SER A 1 88 ? -6.164 6.597 11.385 1.00 81.94 88 SER A CA 1
ATOM 668 C C . SER A 1 88 ? -6.639 7.030 12.780 1.00 81.94 88 SER A C 1
ATOM 670 O O . SER A 1 88 ? -7.323 8.040 12.918 1.00 81.94 88 SER A O 1
ATOM 672 N N . ARG A 1 89 ? -6.257 6.278 13.817 1.00 78.31 89 ARG A N 1
ATOM 673 C CA . ARG A 1 89 ? -6.618 6.504 15.223 1.00 78.31 89 ARG A CA 1
ATOM 674 C C . ARG A 1 89 ? -5.810 7.618 15.890 1.00 78.31 89 ARG A C 1
ATOM 676 O O . ARG A 1 89 ? -6.198 8.068 16.962 1.00 78.31 89 ARG A O 1
ATOM 683 N N . ASN A 1 90 ? -4.700 8.032 15.278 1.00 63.69 90 ASN A N 1
ATOM 684 C CA . ASN A 1 90 ? -3.778 9.053 15.783 1.00 63.69 90 ASN A CA 1
ATOM 685 C C . ASN A 1 90 ? -3.719 10.290 14.861 1.00 63.69 90 ASN A C 1
ATOM 687 O O . ASN A 1 90 ? -2.702 10.987 14.850 1.00 63.69 90 ASN A O 1
ATOM 691 N N . GLN A 1 91 ? -4.767 10.528 14.062 1.00 56.03 91 GLN A N 1
ATOM 692 C CA . GLN A 1 91 ? -4.933 11.752 13.266 1.00 56.03 91 GLN A CA 1
ATOM 693 C C . GLN A 1 91 ? -5.650 12.854 14.034 1.00 56.03 91 GLN A C 1
ATOM 695 O O . GLN A 1 91 ? -6.584 12.532 14.801 1.00 56.03 91 GLN A O 1
#

Organism: NCBI:txid115781

Solvent-accessible surface area (backbone atoms only — not comparable to full-atom values): 5343 Å² total; per-residue (Å²): 133,85,72,58,104,55,51,68,65,55,49,48,70,37,80,61,60,44,75,40,59,50,60,70,34,29,28,73,46,47,23,62,36,27,22,68,72,37,56,40,53,48,81,73,40,48,78,32,56,60,68,77,34,55,43,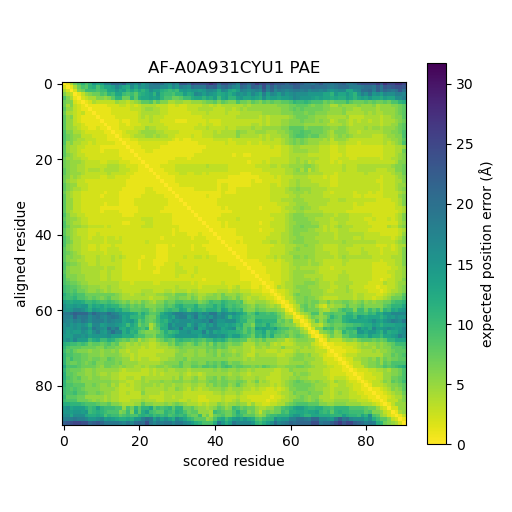72,53,65,57,69,74,55,83,64,52,34,53,64,13,31,52,52,56,56,62,72,65,78,75,96,71,76,60,55,64,51,33,60,85,77,110

pLDDT: mean 86.48, std 10.19, range [49.75, 96.75]

Mean predicted aligned error: 5.5 Å

Foldseek 3Di:
DCPDPCVLVVQQVDLDWDWDAAQQQQTPATHPNVCVVQVHDRVRRHRDHPCQFVKPQWDFQDHDGALNTTPCRVVVDDDPTDIHTHHPVRD

Sequence (91 aa):
MKIGNHWRKIIDSVQDGIILVDAQGIFVAANHSAQLMTGYSEDQLIGKSCRILNCTGCDIKGIGTGKDWCQLFSQGLVRDKKCMITDSRNQ

InterPro domains:
  IPR000014 PAS domain [PS50112] (3-49)
  IPR000014 PAS domain [SM00091] (5-72)
  IPR000014 PAS domain [TIGR00229] (6-52)
  IPR000014 PAS domain [cd00130] (16-53)
  IPR013767 PAS fold [PF00989] (6-51)
  IPR035965 PAS domain superfamily [SSF55785] (6-53)

Secondary structure (DSSP, 8-state):
----TTHHHHHHT-SS--EEE-TTSBEEEE-HHHHHHHS--HHHHTTSBGGGG--TT--B-SSSSGGGTBHHHHHS---S-------GGG-

Radius of gyration: 13.21 Å; Cα contacts (8 Å, |Δi|>4): 132; chains: 1; bounding box: 28×32×30 Å

Nearest PDB structures (foldseek):
  3mfx-assembly2_C-2  TM=8.661E-01  e=7.682E-03  Shewanella oneidensis
  5xgd-assembly1_A  TM=7.777E-01  e=5.507E-03  Pseudomonas aeruginosa PAO1
  3olo-assembly1_A  TM=9.239E-01  e=2.230E-02  Nostoc sp. PCC 7120 = FACHB-418
  3b33-assembly1_A-2  TM=7.937E-01  e=1.072E-02  Vibrio parahaemolyticus RIMD 2210633
  3mfx-assembly1_A  TM=7.186E-01  e=7.682E-03  Shewanella oneidensis